Protein AF-C9MYY4-F1 (afdb_monomer)

Foldseek 3Di:
DPPPAPEAEAEAADQAQQRVQVVCCVPPVDDPPQGALVQWDWDDDPPDTETEHEAADQPDDWHKYKYAYPDWHFSYWDDDPNDIDTGTDRIYIYTYHHDPVVVVVVVVVVVVVVVVVVVVVVVVD

pLDDT: mean 85.56, std 12.67, range [33.03, 96.06]

Sequence (125 aa):
MKDDFKDYICFTDMENIGGLNQQMQKNFLFRENEIKDENIEKIQLENLKFGIYFSERKNDKDRILVVKNRKNIRCGSYFINGIKKEFYSDLFFLILYNDEKKRNFIFEQLIDSLLGIVKVKDVVL

Nearest PDB structures (foldseek):
  1xiz-assembly1_A  TM=6.461E-01  e=4.443E-03  Salmonella enterica subsp. enterica serovar Typhimurium
  8sx3-assembly1_C  TM=6.179E-01  e=5.854E-02  synthetic construct
  4m62-assembly1_S  TM=6.281E-01  e=7.069E-02  synthetic construct
  8do8-assembly2_A  TM=1.876E-01  e=1.056E+00  Homo sapiens
  8do8-assembly1_C  TM=1.800E-01  e=3.488E+00  Homo sapiens

Secondary structure (DSSP, 8-state):
-------EEEEE--SSHHHHHHHHHHHH-PPTT-S-TTTEEEEEETTEEEEEEEEE-TTS--EEEEEEEEEEEEEEEEEETTEEEEEEEEEEEEEEESSHHHHHHHHHHHHHHHHHHHHHHHH--

Organism: NCBI:txid634994

Mean predicted aligned error: 6.11 Å

Solvent-accessible surface area (backbone atoms only — not comparable to full-atom values): 7123 Å² total; per-residue (Å²): 131,86,80,74,64,70,67,43,79,43,80,43,84,44,83,35,46,68,50,45,32,56,50,42,28,74,76,67,73,47,60,87,82,62,60,41,49,89,58,34,48,80,45,72,59,91,91,49,48,32,36,35,36,79,42,85,34,80,91,49,75,66,33,42,36,39,36,41,36,76,43,71,18,60,48,41,68,51,72,58,96,86,41,82,40,78,38,62,31,30,34,35,40,39,40,36,24,56,46,72,72,53,44,52,54,55,49,51,52,51,52,52,52,51,51,53,54,52,56,53,55,70,74,75,110

Structure (mmCIF, N/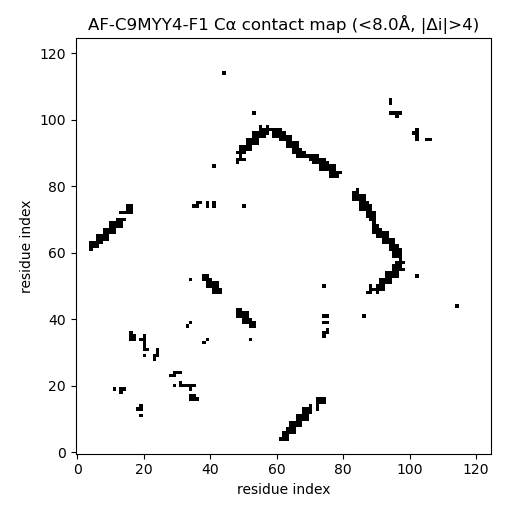CA/C/O backbone):
data_AF-C9MYY4-F1
#
_entry.id   AF-C9MYY4-F1
#
loop_
_atom_site.group_PDB
_atom_site.id
_atom_site.type_symbol
_atom_site.label_atom_id
_atom_site.label_alt_id
_atom_site.label_comp_id
_atom_site.label_asym_id
_atom_site.label_entity_id
_atom_site.label_seq_id
_atom_site.pdbx_PDB_ins_code
_atom_site.Cartn_x
_atom_site.Cartn_y
_atom_site.Cartn_z
_atom_site.occupancy
_atom_site.B_iso_or_equiv
_atom_site.auth_seq_id
_atom_site.auth_comp_id
_atom_site.auth_asym_id
_atom_site.auth_atom_id
_atom_site.pdbx_PDB_model_num
ATOM 1 N N . MET A 1 1 ? -2.381 -11.777 -24.249 1.00 33.03 1 MET A N 1
ATOM 2 C CA . MET A 1 1 ? -1.674 -12.615 -23.260 1.00 33.03 1 MET A CA 1
ATOM 3 C C . MET A 1 1 ? -2.329 -12.358 -21.922 1.00 33.03 1 MET A C 1
ATOM 5 O O . MET A 1 1 ? -2.525 -11.196 -21.598 1.00 33.03 1 MET A O 1
ATOM 9 N N . LYS A 1 2 ? -2.750 -13.404 -21.205 1.00 41.94 2 LYS A N 1
ATOM 10 C CA . LYS A 1 2 ? -3.043 -13.271 -19.778 1.00 41.94 2 LYS A CA 1
ATOM 11 C C . LYS A 1 2 ? -1.682 -13.193 -19.098 1.00 41.94 2 LYS A C 1
ATOM 13 O O . LYS A 1 2 ? -1.016 -14.215 -18.966 1.00 41.94 2 LYS A O 1
ATOM 18 N N . ASP A 1 3 ? -1.221 -11.981 -18.815 1.00 45.97 3 ASP A N 1
ATOM 19 C CA . ASP A 1 3 ? -0.112 -11.799 -17.888 1.00 45.97 3 ASP A CA 1
ATOM 20 C C . ASP A 1 3 ? -0.675 -12.137 -16.508 1.00 45.97 3 ASP A C 1
ATOM 22 O O . ASP A 1 3 ? -1.230 -11.292 -15.815 1.00 45.97 3 ASP A O 1
ATOM 26 N N . ASP A 1 4 ? -0.660 -13.431 -16.184 1.00 44.66 4 ASP A N 1
ATOM 27 C CA . ASP A 1 4 ? -1.100 -13.936 -14.892 1.00 44.66 4 ASP A CA 1
ATOM 28 C C . ASP A 1 4 ? -0.161 -13.346 -13.835 1.00 44.66 4 ASP A C 1
ATOM 30 O O . ASP A 1 4 ? 0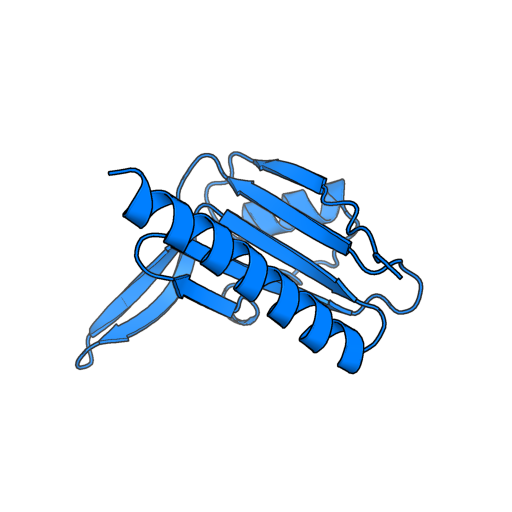.968 -13.820 -13.646 1.00 44.66 4 ASP A O 1
ATOM 34 N N . PHE A 1 5 ? -0.604 -12.284 -13.159 1.00 52.19 5 PHE A N 1
ATOM 35 C CA . PHE A 1 5 ? 0.060 -11.811 -11.956 1.00 52.19 5 PHE A CA 1
ATOM 36 C C . PHE A 1 5 ? 0.130 -12.982 -10.984 1.00 52.19 5 PHE A C 1
ATOM 38 O O . PHE A 1 5 ? -0.881 -13.511 -10.524 1.00 52.19 5 PHE A O 1
ATOM 45 N N . LYS A 1 6 ? 1.349 -13.444 -10.699 1.00 57.59 6 LYS A N 1
ATOM 46 C CA . LYS A 1 6 ? 1.576 -14.374 -9.597 1.00 57.59 6 LYS A CA 1
ATOM 47 C C . LYS A 1 6 ? 1.499 -13.570 -8.311 1.00 57.59 6 LYS A C 1
ATOM 49 O O . LYS A 1 6 ? 2.526 -13.163 -7.769 1.00 57.59 6 LYS A O 1
ATOM 54 N N . ASP A 1 7 ? 0.271 -13.315 -7.882 1.00 64.25 7 ASP A N 1
ATOM 55 C CA . ASP A 1 7 ? -0.025 -12.634 -6.634 1.00 64.25 7 ASP A CA 1
ATOM 56 C C . ASP A 1 7 ? 0.546 -13.448 -5.472 1.00 64.25 7 ASP A C 1
ATOM 58 O O . ASP A 1 7 ? 0.293 -14.649 -5.334 1.00 64.25 7 ASP A O 1
ATOM 62 N N . TYR A 1 8 ? 1.347 -12.796 -4.635 1.00 79.50 8 TYR A N 1
ATOM 63 C CA . TYR A 1 8 ? 1.853 -13.392 -3.404 1.00 79.50 8 TYR A CA 1
ATOM 64 C C . TYR A 1 8 ? 1.195 -12.699 -2.219 1.00 79.50 8 TYR A C 1
ATOM 66 O O . TYR A 1 8 ? 1.324 -11.485 -2.064 1.00 79.50 8 TYR A O 1
ATOM 74 N N . ILE A 1 9 ? 0.500 -13.464 -1.376 1.00 88.31 9 ILE A N 1
ATOM 75 C CA . ILE A 1 9 ? -0.146 -12.941 -0.170 1.00 88.31 9 ILE A CA 1
ATOM 76 C C . ILE A 1 9 ? 0.785 -13.150 1.027 1.00 88.31 9 ILE A C 1
ATOM 78 O O . ILE A 1 9 ? 1.189 -14.272 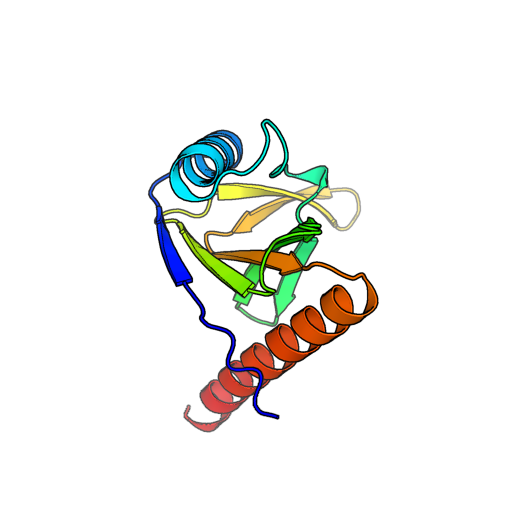1.327 1.00 88.31 9 ILE A O 1
ATOM 82 N N . CYS A 1 10 ? 1.103 -12.069 1.734 1.00 89.50 10 CYS A N 1
ATOM 83 C CA . CYS A 1 10 ? 1.888 -12.062 2.959 1.00 89.50 10 CYS A CA 1
ATOM 84 C C . CYS A 1 10 ? 1.020 -11.601 4.132 1.00 89.50 10 CYS A C 1
ATOM 86 O O . CYS A 1 10 ? 0.451 -10.510 4.101 1.00 89.50 10 CYS A O 1
ATOM 88 N N . PHE A 1 11 ? 0.944 -12.417 5.181 1.00 91.94 11 PHE A N 1
ATOM 89 C CA . PHE A 1 11 ? 0.275 -12.048 6.425 1.00 91.94 11 PHE A CA 1
ATOM 90 C C . PHE A 1 11 ? 1.288 -11.535 7.447 1.00 91.94 11 PHE A C 1
ATOM 92 O O . PHE A 1 11 ? 2.346 -12.139 7.646 1.00 91.94 11 PHE A O 1
ATOM 99 N N . THR A 1 12 ? 0.965 -10.422 8.101 1.00 93.44 12 THR A N 1
ATOM 100 C CA . THR A 1 12 ? 1.870 -9.728 9.028 1.00 93.44 12 THR A CA 1
ATOM 101 C C . THR A 1 12 ? 1.154 -9.343 10.327 1.00 93.44 12 THR A C 1
ATOM 103 O O . THR A 1 12 ? -0.073 -9.283 10.369 1.00 93.44 12 THR A O 1
ATOM 106 N N . ASP A 1 13 ? 1.899 -9.082 11.404 1.00 95.69 13 ASP A N 1
ATOM 107 C CA . ASP A 1 13 ? 1.364 -8.550 12.674 1.00 95.69 13 ASP A CA 1
ATOM 108 C C . ASP A 1 13 ? 2.281 -7.434 13.187 1.00 95.69 13 ASP A C 1
ATOM 110 O O . ASP A 1 13 ? 3.003 -7.573 14.171 1.00 95.69 13 ASP A O 1
ATOM 114 N N . MET A 1 14 ? 2.329 -6.349 12.419 1.00 94.88 14 MET A N 1
ATOM 115 C CA . MET A 1 14 ? 3.165 -5.182 12.677 1.00 94.88 14 MET A CA 1
ATOM 116 C C . MET A 1 14 ? 2.347 -4.081 13.344 1.00 94.88 14 MET A C 1
ATOM 118 O O . MET A 1 14 ? 1.163 -3.902 13.052 1.00 94.88 14 MET A O 1
ATOM 122 N N . GLU A 1 15 ? 2.995 -3.308 14.213 1.00 94.62 15 GLU A N 1
ATOM 123 C CA . GLU A 1 15 ? 2.355 -2.203 14.938 1.00 94.62 15 GLU A CA 1
ATOM 124 C C . GLU A 1 15 ? 2.316 -0.898 14.134 1.00 94.62 15 GLU A C 1
ATOM 126 O O . GLU A 1 15 ? 1.480 -0.032 14.381 1.00 94.62 15 GLU A O 1
ATOM 131 N N . ASN A 1 16 ? 3.231 -0.736 13.176 1.00 94.00 16 ASN A N 1
ATOM 132 C CA . ASN A 1 16 ? 3.383 0.482 12.387 1.00 94.00 16 ASN A CA 1
ATOM 133 C C . ASN A 1 16 ? 4.058 0.200 11.034 1.00 94.00 16 ASN A C 1
ATOM 135 O O . ASN A 1 16 ? 4.539 -0.906 10.773 1.00 94.00 16 ASN A O 1
ATOM 139 N N . ILE A 1 17 ? 4.112 1.226 10.179 1.00 91.69 17 ILE A N 1
ATOM 140 C CA . ILE A 1 17 ? 4.722 1.138 8.845 1.00 91.69 17 ILE A CA 1
ATOM 141 C C . ILE A 1 17 ? 6.223 0.862 8.896 1.00 91.69 17 ILE A C 1
ATOM 143 O O . ILE A 1 17 ? 6.730 0.158 8.030 1.00 91.69 17 ILE A O 1
ATOM 147 N N . GLY A 1 18 ? 6.927 1.326 9.931 1.00 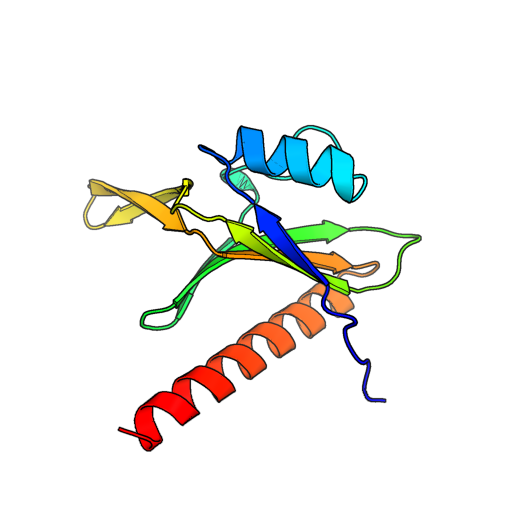92.81 18 GLY A N 1
ATOM 148 C CA . GLY A 1 18 ? 8.336 0.986 10.134 1.00 92.81 18 GLY A CA 1
ATOM 149 C C . GLY A 1 18 ? 8.547 -0.523 10.291 1.00 92.81 18 GLY A C 1
ATOM 150 O O . GLY A 1 18 ? 9.396 -1.098 9.611 1.00 92.81 18 GLY A O 1
ATOM 151 N N . GLY A 1 19 ? 7.729 -1.181 11.118 1.00 92.56 19 GLY A N 1
ATOM 152 C CA . GLY A 1 19 ? 7.743 -2.638 11.279 1.00 92.56 19 GLY A CA 1
ATOM 153 C C . GLY A 1 19 ? 7.378 -3.372 9.987 1.00 92.56 19 GLY A C 1
ATOM 154 O O . GLY A 1 19 ? 8.073 -4.308 9.591 1.00 92.56 19 GLY A O 1
ATOM 155 N N . LEU A 1 20 ? 6.348 -2.894 9.278 1.00 91.69 20 LEU A N 1
ATOM 156 C CA . LEU A 1 20 ? 5.967 -3.432 7.967 1.00 91.69 20 LEU A CA 1
ATOM 157 C C . LEU A 1 20 ? 7.133 -3.353 6.972 1.00 91.69 20 LEU A C 1
ATOM 159 O O . LEU A 1 20 ? 7.481 -4.352 6.351 1.00 91.69 20 LEU A O 1
ATOM 163 N N . ASN A 1 21 ? 7.786 -2.195 6.873 1.00 91.19 21 ASN A N 1
ATOM 164 C CA . ASN A 1 21 ? 8.935 -1.974 6.002 1.00 91.19 21 ASN A CA 1
ATOM 165 C C . ASN A 1 21 ? 10.096 -2.925 6.339 1.00 91.19 21 ASN A C 1
ATOM 167 O O . ASN A 1 21 ? 10.631 -3.574 5.445 1.00 91.19 21 ASN A O 1
ATOM 171 N N . GLN A 1 22 ? 10.439 -3.083 7.622 1.00 90.62 22 GLN A N 1
ATOM 172 C CA . GLN A 1 22 ? 11.469 -4.037 8.057 1.00 90.62 22 GLN A CA 1
ATOM 173 C C . GLN A 1 22 ? 11.124 -5.481 7.675 1.00 90.62 22 GLN A C 1
ATOM 175 O O . GLN A 1 22 ? 12.000 -6.245 7.264 1.00 90.62 22 GLN A O 1
ATOM 180 N N . GLN A 1 23 ? 9.855 -5.874 7.789 1.00 88.88 23 GLN A N 1
ATOM 181 C CA . GLN A 1 23 ? 9.417 -7.204 7.377 1.00 88.88 23 GLN A CA 1
ATOM 182 C C . GLN A 1 23 ? 9.507 -7.385 5.856 1.00 88.88 23 GLN A C 1
ATOM 184 O O . GLN A 1 23 ? 9.972 -8.427 5.392 1.00 88.88 23 GLN A O 1
ATOM 189 N N . MET A 1 24 ? 9.124 -6.370 5.078 1.00 88.50 24 MET A N 1
ATOM 190 C CA . MET A 1 24 ? 9.225 -6.421 3.618 1.00 88.50 24 MET A CA 1
ATOM 191 C C . MET A 1 24 ? 10.680 -6.455 3.140 1.00 88.50 24 MET A C 1
ATOM 193 O O . MET A 1 24 ? 11.000 -7.208 2.224 1.00 88.50 24 MET A O 1
ATOM 197 N N . GLN A 1 25 ? 11.585 -5.728 3.798 1.00 87.19 25 GLN A N 1
ATOM 198 C CA . GLN A 1 25 ? 13.027 -5.807 3.537 1.00 87.19 25 GLN A CA 1
ATOM 199 C C . GLN A 1 25 ? 13.556 -7.232 3.725 1.00 87.19 25 GLN A C 1
ATOM 201 O O . GLN A 1 25 ? 14.230 -7.757 2.840 1.00 87.19 25 GLN A O 1
ATOM 206 N N . LYS A 1 26 ? 13.202 -7.882 4.843 1.00 85.12 26 LYS A N 1
ATOM 207 C CA . LYS A 1 26 ? 13.642 -9.253 5.151 1.00 85.12 26 LYS A CA 1
ATOM 208 C C . LYS A 1 26 ? 13.103 -10.284 4.161 1.00 85.12 26 LYS A C 1
ATOM 210 O O . LYS A 1 26 ? 13.843 -11.173 3.755 1.00 85.12 26 LYS A O 1
ATOM 215 N N . ASN A 1 27 ? 11.831 -10.170 3.789 1.00 82.56 27 ASN A N 1
ATOM 216 C CA . ASN A 1 27 ? 11.147 -11.210 3.018 1.00 82.56 27 ASN A CA 1
ATOM 217 C C . ASN A 1 27 ? 11.241 -11.012 1.500 1.00 82.56 27 ASN A C 1
ATOM 219 O O . ASN A 1 27 ? 11.127 -11.983 0.755 1.00 82.56 27 ASN A O 1
ATOM 223 N N . PHE A 1 28 ? 11.432 -9.775 1.033 1.00 81.25 28 PHE A N 1
ATOM 224 C CA . PHE A 1 28 ? 11.290 -9.424 -0.383 1.00 81.25 28 PHE A CA 1
ATOM 225 C C . PHE A 1 28 ? 12.382 -8.478 -0.907 1.00 81.25 28 PHE A C 1
ATOM 227 O O . PHE A 1 28 ? 12.232 -7.921 -1.991 1.00 81.25 28 PHE A O 1
ATOM 234 N N . LEU A 1 29 ? 13.489 -8.302 -0.171 1.00 78.81 29 LEU A N 1
ATOM 235 C CA . LEU A 1 29 ? 14.659 -7.521 -0.608 1.00 78.81 29 LEU A CA 1
ATOM 236 C C . LEU A 1 29 ? 14.323 -6.062 -0.985 1.00 78.81 29 LEU A C 1
ATOM 238 O O . LEU A 1 29 ? 14.904 -5.479 -1.910 1.00 78.81 29 LEU A O 1
ATOM 242 N N . PHE A 1 30 ? 13.376 -5.455 -0.267 1.00 83.12 30 PHE A N 1
ATOM 243 C CA . PHE A 1 30 ? 13.187 -4.006 -0.316 1.00 83.12 30 PHE A CA 1
ATOM 244 C C . PHE A 1 30 ? 14.410 -3.293 0.271 1.00 83.12 30 PHE A C 1
ATOM 246 O O . PHE A 1 30 ? 15.108 -3.830 1.133 1.00 83.12 30 PHE A O 1
ATOM 253 N N . ARG A 1 31 ? 14.695 -2.087 -0.217 1.00 81.56 31 ARG A N 1
ATOM 254 C CA . ARG A 1 31 ? 15.722 -1.211 0.340 1.00 81.56 31 ARG A CA 1
ATOM 255 C C . ARG A 1 31 ? 15.241 -0.668 1.672 1.00 81.56 31 ARG A C 1
ATOM 257 O O . ARG A 1 31 ? 14.040 -0.559 1.941 1.00 81.56 31 ARG A O 1
ATOM 264 N N . GLU A 1 32 ? 16.206 -0.274 2.489 1.00 80.12 32 GLU A N 1
ATOM 265 C CA . GLU A 1 32 ? 15.892 0.461 3.697 1.00 80.12 32 GLU A CA 1
ATOM 266 C C . GLU A 1 32 ? 15.028 1.675 3.349 1.00 80.12 32 GLU A C 1
ATOM 268 O O . GLU A 1 32 ? 15.285 2.363 2.359 1.00 80.12 32 GLU A O 1
ATOM 273 N N . ASN A 1 33 ? 14.002 1.940 4.162 1.00 77.50 33 ASN A N 1
ATOM 274 C CA . ASN A 1 33 ? 13.202 3.155 4.026 1.00 77.50 33 ASN A CA 1
ATOM 275 C C . ASN A 1 33 ? 12.424 3.306 2.696 1.00 77.50 33 ASN A C 1
ATOM 277 O O . ASN A 1 33 ? 11.930 4.403 2.439 1.00 77.50 33 ASN A O 1
ATOM 281 N N . GLU A 1 34 ? 12.260 2.237 1.897 1.00 84.62 34 GLU A N 1
ATOM 282 C CA . GLU A 1 34 ? 11.406 2.250 0.693 1.00 84.62 34 GLU A CA 1
ATOM 283 C C . GLU A 1 34 ? 9.940 2.520 1.051 1.00 84.62 34 GLU A C 1
ATOM 285 O O . GLU A 1 34 ? 9.331 3.458 0.530 1.00 84.62 34 GLU A O 1
ATOM 290 N N . ILE A 1 35 ? 9.392 1.723 1.975 1.00 86.50 35 ILE A N 1
ATOM 291 C CA . ILE A 1 35 ? 7.988 1.807 2.374 1.00 86.50 35 ILE A CA 1
ATOM 292 C C . ILE A 1 35 ? 7.860 2.799 3.531 1.00 86.50 35 ILE A C 1
ATOM 294 O O . ILE A 1 35 ? 8.245 2.514 4.667 1.00 86.50 35 ILE A O 1
ATOM 298 N N . LYS A 1 36 ? 7.306 3.973 3.227 1.00 88.62 36 LYS A N 1
ATOM 299 C CA . LYS A 1 36 ? 7.052 5.069 4.168 1.00 88.62 36 LYS A CA 1
ATOM 300 C C . LYS A 1 36 ? 5.700 5.705 3.900 1.00 88.62 36 LYS A C 1
ATOM 302 O O . LYS A 1 36 ? 5.250 5.718 2.760 1.00 88.62 36 LYS A O 1
ATOM 307 N N . ASP A 1 37 ? 5.128 6.331 4.927 1.00 86.94 37 ASP A N 1
ATOM 308 C CA . ASP A 1 37 ? 3.862 7.073 4.851 1.00 86.94 37 ASP A CA 1
ATOM 309 C C . ASP A 1 37 ? 3.794 8.029 3.638 1.00 86.94 37 ASP A C 1
ATOM 311 O O . ASP A 1 37 ? 2.742 8.161 3.013 1.00 86.94 37 ASP A O 1
ATOM 315 N N . GLU A 1 38 ? 4.905 8.682 3.283 1.00 87.81 38 GLU A N 1
ATOM 316 C CA . GLU A 1 38 ? 5.009 9.630 2.159 1.00 87.81 38 GLU A CA 1
ATOM 317 C C . GLU A 1 38 ? 4.948 8.974 0.770 1.00 87.81 38 GLU A C 1
ATOM 319 O O . GLU A 1 38 ? 4.422 9.582 -0.157 1.00 87.81 38 GLU A O 1
ATOM 324 N N . ASN A 1 39 ? 5.396 7.722 0.644 1.00 89.00 39 ASN A N 1
ATOM 325 C CA . ASN A 1 39 ? 5.475 6.995 -0.630 1.00 89.00 39 ASN A CA 1
ATOM 326 C C . ASN A 1 39 ? 4.319 6.004 -0.833 1.00 89.00 39 ASN A C 1
ATOM 328 O O . ASN A 1 39 ? 4.286 5.289 -1.831 1.00 89.00 39 ASN A O 1
ATOM 332 N N . ILE A 1 40 ? 3.406 5.908 0.135 1.00 91.81 40 ILE A N 1
ATOM 333 C CA . ILE A 1 40 ? 2.229 5.047 0.041 1.00 91.81 40 ILE A CA 1
ATOM 334 C C . ILE A 1 40 ? 1.079 5.859 -0.544 1.00 91.81 40 ILE A C 1
ATOM 336 O O . ILE A 1 40 ? 0.617 6.825 0.070 1.00 91.81 40 ILE A O 1
ATOM 340 N N . GLU A 1 41 ? 0.566 5.445 -1.693 1.00 93.12 41 GLU A N 1
ATOM 341 C CA . GLU A 1 41 ? -0.713 5.932 -2.194 1.00 93.12 41 GLU A CA 1
ATOM 342 C C . GLU A 1 41 ? -1.849 5.375 -1.338 1.00 93.12 41 GLU A C 1
ATOM 344 O O . GLU A 1 41 ? -1.877 4.195 -1.000 1.00 93.12 41 GLU A O 1
ATOM 349 N N . LYS A 1 42 ? -2.773 6.243 -0.932 1.00 92.69 42 LYS A N 1
ATOM 350 C CA . LYS A 1 42 ? -3.831 5.919 0.031 1.00 92.69 42 LYS A CA 1
ATOM 351 C C . LYS A 1 42 ? -5.145 5.909 -0.721 1.00 92.69 42 LYS A C 1
ATOM 353 O O . LYS A 1 42 ? -5.594 6.961 -1.171 1.00 92.69 42 LYS A O 1
ATOM 358 N N . ILE A 1 43 ? -5.748 4.737 -0.857 1.00 92.75 43 ILE A N 1
ATOM 359 C CA . ILE A 1 43 ? -6.955 4.569 -1.658 1.00 92.75 43 ILE A CA 1
ATOM 360 C C . ILE A 1 43 ? -8.092 4.089 -0.767 1.00 92.75 43 ILE A C 1
ATOM 362 O O . ILE A 1 43 ? -7.936 3.183 0.054 1.00 92.75 43 ILE A O 1
ATOM 366 N N . GLN A 1 44 ? -9.250 4.721 -0.944 1.00 89.94 44 GLN A N 1
ATOM 367 C CA . GLN A 1 44 ? -10.516 4.253 -0.411 1.00 89.94 44 GLN A CA 1
ATOM 368 C C . GLN A 1 44 ? -11.486 4.033 -1.572 1.00 89.94 44 GLN A C 1
ATOM 370 O O . GLN A 1 44 ? -11.843 4.982 -2.267 1.00 89.94 44 GLN A O 1
ATOM 375 N N . LEU A 1 45 ? -11.921 2.788 -1.749 1.00 88.88 45 LEU A N 1
ATOM 376 C CA . LEU A 1 45 ? -12.992 2.397 -2.660 1.00 88.88 45 LEU A CA 1
ATOM 377 C C . LEU A 1 45 ? -14.151 1.902 -1.801 1.00 88.88 45 LEU A C 1
ATOM 379 O O . LEU A 1 45 ? -14.076 0.814 -1.232 1.00 88.88 45 LEU A O 1
ATOM 383 N N . GLU A 1 46 ? -15.182 2.731 -1.648 1.00 84.62 46 GLU A N 1
ATOM 384 C CA . GLU A 1 46 ? -16.309 2.470 -0.745 1.00 84.62 46 GLU A CA 1
ATOM 385 C C . GLU A 1 46 ? -15.835 2.110 0.679 1.00 84.62 46 GLU A C 1
ATOM 387 O O . GLU A 1 46 ? -15.274 2.954 1.389 1.00 84.62 46 GLU A O 1
ATOM 392 N N . ASN A 1 47 ? -16.030 0.851 1.085 1.00 82.88 47 ASN A N 1
ATOM 393 C CA . ASN A 1 47 ? -15.662 0.315 2.393 1.00 82.88 47 ASN A CA 1
ATOM 394 C C . ASN A 1 47 ? -14.247 -0.292 2.430 1.00 82.88 47 ASN A C 1
ATOM 396 O O . ASN A 1 47 ? -13.775 -0.684 3.499 1.00 82.88 47 ASN A O 1
ATOM 400 N N . LEU A 1 48 ? -13.553 -0.375 1.292 1.00 88.75 48 LEU A N 1
ATOM 401 C CA . LEU A 1 48 ? -12.207 -0.928 1.178 1.00 88.75 48 LEU A CA 1
ATOM 402 C C . LEU A 1 48 ? -11.156 0.190 1.256 1.00 88.75 48 LEU A C 1
ATOM 404 O O . LEU A 1 48 ? -11.117 1.074 0.404 1.00 88.75 48 LEU A O 1
ATOM 408 N N . LYS A 1 49 ? -10.278 0.136 2.265 1.00 92.62 49 LYS A N 1
ATOM 409 C CA . LYS A 1 49 ? -9.161 1.078 2.458 1.00 92.62 49 LYS A CA 1
ATOM 410 C C . LYS A 1 49 ? -7.832 0.352 2.374 1.00 92.62 49 LYS A C 1
ATOM 412 O O . LYS A 1 49 ? -7.603 -0.583 3.141 1.00 92.62 49 LYS A O 1
ATOM 417 N N . PHE A 1 50 ? -6.941 0.808 1.506 1.00 94.88 50 PHE A N 1
ATOM 418 C CA . PHE A 1 50 ? -5.641 0.177 1.304 1.00 94.88 50 PHE A CA 1
ATOM 419 C C . PHE A 1 50 ? -4.552 1.182 0.958 1.00 94.88 50 PHE A C 1
ATOM 421 O O . PHE A 1 50 ? -4.814 2.273 0.448 1.00 94.88 50 PHE A O 1
ATOM 428 N N . GLY A 1 51 ? -3.320 0.798 1.280 1.00 94.94 51 GLY A N 1
ATOM 429 C CA . GLY A 1 51 ? -2.122 1.465 0.794 1.00 94.94 51 GLY A CA 1
ATOM 430 C C . GLY A 1 51 ? -1.609 0.805 -0.483 1.00 94.94 51 GLY A C 1
ATOM 431 O O . GLY A 1 51 ? -1.669 -0.416 -0.614 1.00 94.94 51 GLY A O 1
ATOM 432 N N . ILE A 1 52 ? -1.056 1.584 -1.402 1.00 94.88 52 ILE A N 1
ATOM 433 C CA . ILE A 1 52 ? -0.284 1.071 -2.533 1.00 94.88 52 ILE A CA 1
ATOM 434 C C . ILE A 1 52 ? 1.121 1.627 -2.468 1.00 94.88 52 ILE A C 1
ATOM 436 O O . ILE A 1 52 ? 1.325 2.815 -2.241 1.00 94.88 52 ILE A O 1
ATOM 440 N N . TYR A 1 53 ? 2.091 0.749 -2.665 1.00 93.12 53 TYR A N 1
ATOM 441 C CA . TYR A 1 53 ? 3.483 1.120 -2.791 1.00 93.12 53 TYR A CA 1
ATOM 442 C C . TYR A 1 53 ? 4.014 0.676 -4.149 1.00 93.12 53 TYR A C 1
ATOM 444 O O . TYR A 1 53 ? 3.875 -0.486 -4.529 1.00 93.12 53 TYR A O 1
ATOM 452 N N . PHE A 1 54 ? 4.654 1.597 -4.855 1.00 92.56 54 PHE A N 1
ATOM 453 C CA . PHE A 1 54 ? 5.245 1.369 -6.165 1.00 92.56 54 PHE A CA 1
ATOM 454 C C . PHE A 1 54 ? 6.761 1.237 -6.030 1.00 92.56 54 PHE A C 1
ATOM 456 O O . PHE A 1 54 ? 7.415 2.114 -5.470 1.00 92.56 54 PHE A O 1
ATOM 463 N N . SER A 1 55 ? 7.324 0.151 -6.556 1.00 90.19 55 SER A N 1
ATOM 464 C CA . SER A 1 55 ? 8.763 -0.117 -6.509 1.00 90.19 55 SER A CA 1
ATOM 465 C C . SER A 1 55 ? 9.285 -0.492 -7.893 1.00 90.19 55 SER A C 1
ATOM 467 O O . SER A 1 55 ? 8.934 -1.536 -8.447 1.00 90.19 55 SER A O 1
ATOM 469 N N . GLU A 1 56 ? 10.154 0.353 -8.448 1.00 90.06 56 GLU A N 1
ATOM 470 C CA . GLU A 1 56 ? 10.815 0.076 -9.722 1.00 90.06 56 GLU A CA 1
ATOM 471 C C . GLU A 1 56 ? 11.950 -0.951 -9.537 1.00 90.06 56 GLU A C 1
ATOM 473 O O . GLU A 1 56 ? 12.893 -0.754 -8.763 1.00 90.06 56 GLU A O 1
ATOM 478 N N . ARG A 1 57 ? 11.887 -2.059 -10.280 1.00 85.44 57 ARG A N 1
ATOM 479 C CA . ARG A 1 57 ? 12.816 -3.194 -10.236 1.00 85.44 57 ARG A CA 1
ATOM 480 C C . ARG A 1 57 ? 13.260 -3.575 -11.652 1.00 85.44 57 ARG A C 1
ATOM 482 O O . ARG A 1 57 ? 12.730 -4.500 -12.256 1.00 85.44 57 ARG A O 1
ATOM 489 N N . LYS A 1 58 ? 14.291 -2.896 -12.168 1.00 77.19 58 LYS A N 1
ATOM 490 C CA . LYS A 1 58 ? 14.784 -3.044 -13.559 1.00 77.19 58 LYS A CA 1
ATOM 491 C C . LYS A 1 58 ? 15.089 -4.482 -14.013 1.00 77.19 58 LYS A C 1
ATOM 493 O O . LYS A 1 58 ? 14.930 -4.784 -15.187 1.00 77.19 58 LYS A O 1
ATOM 498 N N . ASN A 1 59 ? 15.508 -5.358 -13.096 1.00 77.31 59 ASN A N 1
ATOM 499 C CA . ASN A 1 59 ? 15.899 -6.743 -13.395 1.00 77.31 59 ASN A CA 1
ATOM 500 C C . ASN A 1 59 ? 14.941 -7.788 -12.796 1.00 77.31 59 ASN A C 1
ATOM 502 O O . ASN A 1 59 ? 15.316 -8.952 -12.666 1.00 77.31 59 ASN A O 1
ATOM 506 N N . ASP A 1 60 ? 13.738 -7.384 -12.385 1.00 76.25 60 ASP A N 1
ATOM 507 C CA . ASP A 1 60 ? 12.759 -8.276 -11.765 1.00 76.25 60 ASP A CA 1
ATOM 508 C C . ASP A 1 60 ? 11.489 -8.398 -12.616 1.00 76.25 60 ASP A C 1
ATOM 510 O O . ASP A 1 60 ? 11.190 -7.565 -13.480 1.00 76.25 60 ASP A O 1
ATOM 514 N N . LYS A 1 61 ? 10.739 -9.473 -12.378 1.00 82.50 61 LYS A N 1
ATOM 515 C CA . LYS A 1 61 ? 9.423 -9.666 -12.978 1.00 82.50 61 LYS A CA 1
ATOM 516 C C . LYS A 1 61 ? 8.411 -8.742 -12.323 1.00 82.50 61 LYS A C 1
ATOM 518 O O . LYS A 1 61 ? 8.415 -8.567 -11.103 1.00 82.50 61 LYS A O 1
ATOM 523 N N . ASP A 1 62 ? 7.515 -8.235 -13.159 1.00 87.06 62 ASP A N 1
ATOM 524 C CA . ASP A 1 62 ? 6.352 -7.483 -12.720 1.00 87.06 62 ASP A CA 1
ATOM 525 C C . ASP A 1 62 ? 5.475 -8.383 -11.836 1.00 87.06 62 ASP A C 1
ATOM 527 O O . ASP A 1 62 ? 5.194 -9.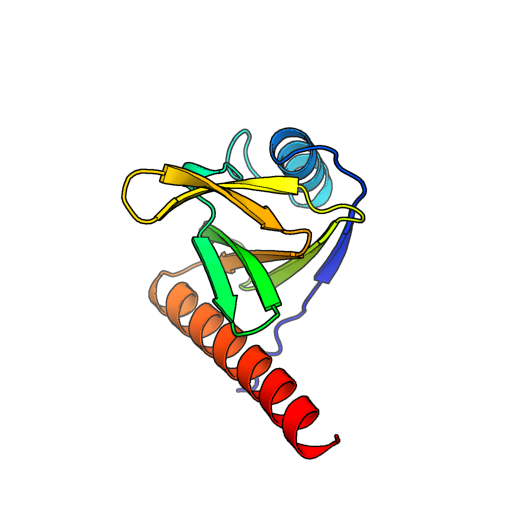533 -12.192 1.00 87.06 62 ASP A O 1
ATOM 531 N N . ARG A 1 63 ? 5.097 -7.898 -10.652 1.00 87.12 63 ARG A N 1
ATOM 532 C CA . ARG A 1 63 ? 4.279 -8.661 -9.698 1.00 87.12 63 ARG A CA 1
ATOM 533 C C . ARG A 1 63 ? 3.608 -7.761 -8.675 1.00 87.12 63 ARG A C 1
ATOM 535 O O . ARG A 1 63 ? 4.136 -6.708 -8.318 1.00 87.12 63 ARG A O 1
ATOM 542 N N . ILE A 1 64 ? 2.488 -8.245 -8.154 1.00 90.69 64 ILE A N 1
ATOM 543 C CA . ILE A 1 64 ? 1.780 -7.638 -7.035 1.00 90.69 64 ILE A CA 1
ATOM 544 C C . ILE A 1 64 ? 2.018 -8.504 -5.795 1.00 90.69 64 ILE A C 1
ATOM 546 O O . ILE A 1 64 ? 1.773 -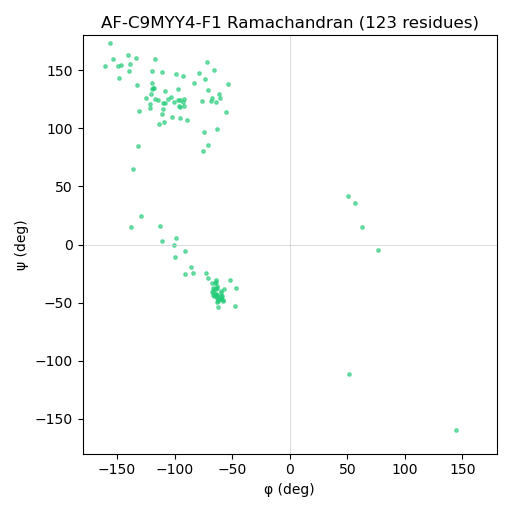9.712 -5.792 1.00 90.69 64 ILE A O 1
ATOM 550 N N . LEU A 1 65 ? 2.515 -7.886 -4.727 1.00 91.31 65 LEU A N 1
ATOM 551 C CA . LEU A 1 65 ? 2.538 -8.492 -3.399 1.00 91.31 65 LEU A CA 1
ATOM 552 C C . LEU A 1 65 ? 1.378 -7.913 -2.598 1.00 91.31 65 LEU A C 1
ATOM 554 O O . LEU A 1 65 ? 1.290 -6.699 -2.414 1.00 91.31 65 LEU A O 1
ATOM 558 N N . VAL A 1 66 ? 0.504 -8.777 -2.103 1.00 93.25 66 VAL A N 1
ATOM 559 C CA . VAL A 1 66 ? -0.597 -8.387 -1.227 1.00 93.25 66 VAL A CA 1
ATOM 560 C C . VAL A 1 66 ? -0.148 -8.602 0.205 1.00 93.25 66 VAL A C 1
ATOM 562 O O . VAL A 1 66 ? 0.157 -9.720 0.609 1.00 93.25 66 VAL A O 1
ATOM 565 N N . VAL A 1 67 ? -0.118 -7.543 0.996 1.00 93.62 67 VAL A N 1
ATOM 566 C CA . VAL A 1 67 ? 0.244 -7.606 2.407 1.00 93.62 67 VAL A CA 1
ATOM 567 C C . VAL A 1 67 ? -0.998 -7.343 3.237 1.00 93.62 67 VAL A C 1
ATOM 569 O O . VAL A 1 67 ? -1.573 -6.256 3.189 1.00 93.62 67 VAL A O 1
ATOM 572 N N . LYS A 1 68 ? -1.407 -8.346 4.011 1.00 95.19 68 LYS A N 1
ATOM 573 C CA . LYS A 1 68 ? -2.512 -8.247 4.960 1.00 95.19 68 LYS A CA 1
ATOM 574 C C . LYS A 1 68 ? -1.955 -8.264 6.375 1.00 95.19 68 LYS A C 1
ATOM 576 O O . LYS A 1 68 ? -1.551 -9.305 6.893 1.00 95.19 68 LYS A O 1
ATOM 581 N N . ASN A 1 69 ? -1.949 -7.101 7.005 1.00 95.56 69 ASN A N 1
ATOM 582 C CA . ASN A 1 69 ? -1.605 -6.971 8.406 1.00 95.56 69 ASN A CA 1
ATOM 583 C C . ASN A 1 69 ? -2.792 -7.377 9.284 1.00 95.56 69 ASN A C 1
ATOM 585 O O . ASN A 1 69 ? -3.953 -7.174 8.935 1.00 95.56 69 ASN A O 1
ATOM 589 N N . ARG A 1 70 ? -2.510 -7.942 10.453 1.00 95.81 70 ARG A N 1
ATOM 590 C CA . ARG 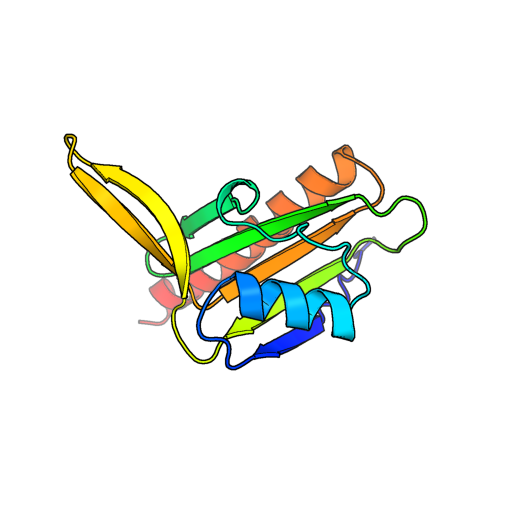A 1 70 ? -3.539 -8.337 11.417 1.00 95.81 70 ARG A CA 1
ATOM 591 C C . ARG A 1 70 ? -4.302 -7.137 11.978 1.00 95.81 70 ARG A C 1
ATOM 593 O O . ARG A 1 70 ? -5.478 -7.254 12.309 1.00 95.81 70 ARG A O 1
ATOM 600 N N . LYS A 1 71 ? -3.621 -6.000 12.129 1.00 95.00 71 LYS A N 1
ATOM 601 C CA . LYS A 1 71 ? -4.167 -4.769 12.706 1.00 95.00 71 LYS A CA 1
ATOM 602 C C . LYS A 1 71 ? -4.112 -3.642 11.684 1.00 95.00 71 LYS A C 1
ATOM 604 O O . LYS A 1 71 ? -3.187 -3.571 10.877 1.00 95.00 71 LYS A O 1
ATOM 609 N N . ASN A 1 72 ? -5.062 -2.719 1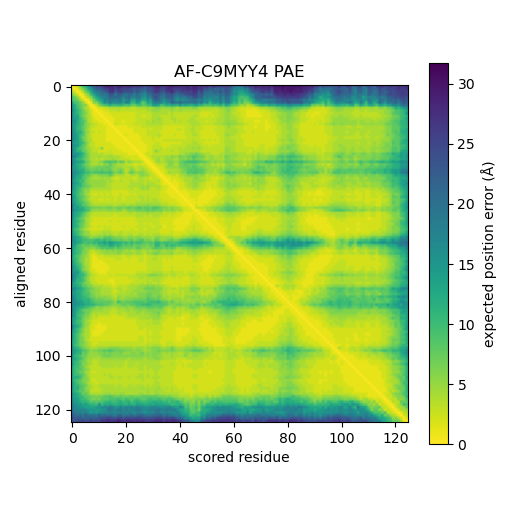1.780 1.00 95.38 72 ASN A N 1
ATOM 610 C CA . ASN A 1 72 ? -4.965 -1.448 11.077 1.00 95.38 72 ASN A CA 1
ATOM 611 C C . ASN A 1 72 ? -3.771 -0.661 11.618 1.00 95.38 72 ASN A C 1
ATOM 613 O O . ASN A 1 72 ? -3.708 -0.375 12.814 1.00 95.38 72 ASN A O 1
ATOM 617 N N . ILE A 1 73 ? -2.843 -0.307 10.735 1.00 95.25 73 ILE A N 1
ATOM 618 C CA . ILE A 1 73 ? -1.697 0.536 11.062 1.00 95.25 73 ILE A CA 1
ATOM 619 C C . ILE A 1 73 ? -1.843 1.884 10.377 1.00 95.25 73 ILE A C 1
ATOM 621 O O . ILE A 1 73 ? -2.429 2.007 9.301 1.00 95.25 73 ILE A O 1
ATOM 625 N N . ARG A 1 74 ? -1.323 2.916 11.033 1.00 94.31 74 ARG A N 1
ATOM 626 C CA . ARG A 1 74 ? -1.301 4.271 10.492 1.00 94.31 74 ARG A CA 1
ATOM 627 C C . ARG A 1 74 ? -0.340 4.310 9.309 1.00 94.31 74 ARG A C 1
ATOM 629 O O . ARG A 1 74 ? 0.829 3.986 9.497 1.00 94.31 74 ARG A O 1
ATOM 636 N N . CYS A 1 75 ? -0.807 4.727 8.138 1.00 90.62 75 CYS A N 1
ATOM 637 C CA . CYS A 1 75 ? 0.020 4.847 6.932 1.00 90.62 75 CYS A CA 1
ATOM 638 C C . CYS A 1 75 ? -0.095 6.212 6.251 1.00 90.62 75 CYS A C 1
ATOM 640 O O . CYS A 1 75 ? 0.160 6.362 5.058 1.00 90.62 75 CYS A O 1
ATOM 642 N N . GLY A 1 76 ? -0.469 7.229 7.027 1.00 88.25 76 GLY A N 1
ATOM 643 C CA . GLY A 1 76 ? -0.411 8.629 6.642 1.00 88.25 76 GLY A CA 1
ATOM 644 C C . GLY A 1 76 ? -1.568 9.429 7.216 1.00 88.25 76 GLY A C 1
ATOM 645 O O . GLY A 1 76 ? -2.204 9.029 8.186 1.00 88.25 76 GLY A O 1
ATOM 646 N N . SER A 1 77 ? -1.843 10.577 6.605 1.00 90.06 77 SER A N 1
ATOM 647 C CA . SER A 1 77 ? -2.899 11.488 7.044 1.00 90.06 77 SER A CA 1
ATOM 648 C C . SER A 1 77 ? -3.429 12.332 5.888 1.00 90.06 77 SER A C 1
ATOM 650 O O . SER A 1 77 ? -2.729 12.516 4.895 1.00 90.06 77 SER A O 1
ATOM 652 N N . TYR A 1 78 ? -4.633 12.870 6.043 1.00 86.62 78 TYR A N 1
ATOM 653 C CA . TYR A 1 78 ? -5.296 13.794 5.122 1.00 86.62 78 TYR A CA 1
ATOM 654 C C . TYR A 1 78 ? -6.035 14.881 5.912 1.00 86.62 78 TYR A C 1
ATOM 656 O O . TYR A 1 78 ? -6.265 14.733 7.111 1.00 86.62 78 TYR A O 1
ATOM 664 N N . PHE A 1 79 ? -6.404 15.986 5.267 1.00 86.31 79 PHE A N 1
ATOM 665 C CA . PHE A 1 79 ? -7.130 17.083 5.914 1.00 86.31 79 PHE A CA 1
ATOM 666 C C . PHE A 1 79 ? -8.582 17.127 5.431 1.00 86.31 79 PHE A C 1
ATOM 668 O O . PHE A 1 79 ? -8.835 17.096 4.231 1.00 86.31 79 PHE A O 1
ATOM 675 N N . ILE A 1 80 ? -9.532 17.235 6.363 1.00 89.50 80 ILE A N 1
ATOM 676 C CA . ILE A 1 80 ? -10.941 17.550 6.079 1.00 89.50 80 ILE A CA 1
ATOM 677 C C . ILE A 1 80 ? -11.291 18.817 6.844 1.00 89.50 80 ILE A C 1
ATOM 679 O O . ILE A 1 80 ? -11.183 18.835 8.069 1.00 89.50 80 ILE A O 1
ATOM 683 N N . ASN A 1 81 ? -11.721 19.863 6.135 1.00 92.75 81 ASN A N 1
ATOM 684 C CA . ASN A 1 81 ? -12.118 21.145 6.728 1.00 92.75 81 ASN A CA 1
ATOM 685 C C . ASN A 1 81 ? -11.057 21.704 7.701 1.00 92.75 81 ASN A C 1
ATOM 687 O O . ASN A 1 81 ? -11.376 22.138 8.803 1.00 92.75 81 ASN A O 1
ATOM 691 N N . GLY A 1 82 ? -9.774 21.612 7.329 1.00 91.25 82 GLY A N 1
ATOM 692 C CA . GLY A 1 82 ? -8.642 22.042 8.164 1.00 91.25 82 GLY A CA 1
ATOM 693 C C . GLY A 1 82 ? -8.264 21.089 9.307 1.00 91.25 82 GLY A C 1
ATOM 694 O O . GLY A 1 82 ? -7.245 21.297 9.959 1.00 91.25 82 GLY A O 1
ATOM 695 N N . ILE A 1 83 ? -9.020 20.012 9.535 1.00 93.94 83 ILE A N 1
ATOM 696 C CA . ILE A 1 83 ? -8.737 19.018 10.575 1.00 93.94 83 ILE A CA 1
ATOM 697 C C . ILE A 1 83 ? -7.908 17.882 9.983 1.00 93.94 83 ILE A C 1
ATOM 699 O O . ILE A 1 83 ? -8.348 17.199 9.055 1.00 93.94 83 ILE A O 1
ATOM 703 N N . LYS A 1 84 ? -6.731 17.637 10.567 1.00 94.25 84 LYS A N 1
ATOM 704 C CA . LYS A 1 84 ? -5.903 16.475 10.240 1.00 94.25 84 LYS A CA 1
ATOM 705 C C . LYS A 1 84 ? -6.598 15.189 10.697 1.00 94.25 84 LYS A C 1
ATOM 707 O O . LYS A 1 84 ? -6.979 15.047 11.859 1.00 94.25 84 LYS A O 1
ATOM 712 N N . LYS A 1 85 ? -6.754 14.249 9.776 1.00 91.94 85 LYS A N 1
ATOM 713 C CA . LYS A 1 85 ? -7.265 12.897 9.993 1.00 91.94 85 LYS A CA 1
ATOM 714 C C . LYS A 1 85 ? -6.170 11.909 9.630 1.00 91.94 85 LYS A C 1
ATOM 716 O O . LYS A 1 85 ? -5.513 12.053 8.605 1.00 91.94 85 LYS A O 1
ATOM 721 N N . GLU A 1 86 ? -5.969 10.912 10.473 1.00 93.44 86 GLU A N 1
ATOM 722 C CA . GLU A 1 86 ? -5.006 9.850 10.206 1.00 93.44 86 GLU A CA 1
ATOM 723 C C . GLU A 1 86 ? -5.652 8.787 9.300 1.00 93.44 86 GLU A C 1
ATOM 725 O O . GLU A 1 86 ? -6.825 8.437 9.455 1.00 93.44 86 GLU A O 1
ATOM 730 N N . PHE A 1 87 ? -4.886 8.292 8.333 1.00 92.94 87 PHE A N 1
ATOM 731 C CA . PHE A 1 87 ? -5.284 7.218 7.435 1.00 92.94 87 PHE A CA 1
ATOM 732 C C . PHE A 1 87 ? -4.727 5.903 7.974 1.00 92.94 87 PHE A C 1
ATOM 734 O O . PHE A 1 87 ? -3.521 5.766 8.199 1.00 92.94 87 PHE A O 1
ATOM 741 N N . TYR A 1 88 ? -5.619 4.941 8.175 1.00 94.69 88 TYR A N 1
ATOM 742 C CA . TYR A 1 88 ? -5.287 3.617 8.675 1.00 94.69 88 TYR A CA 1
ATOM 743 C C . TYR A 1 88 ? -5.690 2.564 7.660 1.00 94.69 88 TYR A C 1
ATOM 745 O O . TYR A 1 88 ? -6.775 2.641 7.078 1.00 94.69 88 TYR A O 1
ATOM 753 N N . SER A 1 89 ? -4.828 1.571 7.491 1.00 95.50 89 SER A N 1
ATOM 754 C CA . SER A 1 89 ? -5.143 0.383 6.717 1.00 95.50 89 SER A CA 1
ATOM 755 C C . SER A 1 89 ? -4.402 -0.828 7.264 1.00 95.50 89 SER A C 1
ATOM 757 O O . SER A 1 89 ? -3.346 -0.720 7.891 1.00 95.50 89 SER A O 1
ATOM 759 N N . ASP A 1 90 ? -4.984 -1.990 7.033 1.00 96.06 90 ASP A N 1
ATOM 760 C CA . ASP A 1 90 ? -4.393 -3.293 7.270 1.00 96.06 90 ASP A CA 1
ATOM 761 C C . ASP A 1 90 ? -4.101 -4.037 5.953 1.00 96.06 90 ASP A C 1
ATOM 763 O O . ASP A 1 90 ? -3.639 -5.173 5.982 1.00 96.06 90 ASP A O 1
ATOM 767 N N . LEU A 1 91 ? -4.355 -3.411 4.802 1.00 95.75 91 LEU A N 1
ATOM 768 C CA . LEU A 1 91 ? -4.195 -3.988 3.475 1.00 95.75 91 LEU A CA 1
ATOM 769 C C . LEU A 1 91 ? -3.273 -3.105 2.636 1.00 95.75 91 LEU A C 1
ATOM 771 O O . LEU A 1 91 ? -3.518 -1.912 2.459 1.00 95.75 91 LEU A O 1
ATOM 775 N N . PHE A 1 92 ? -2.225 -3.706 2.086 1.00 94.88 92 PHE A N 1
ATOM 776 C CA . PHE A 1 92 ? -1.257 -3.013 1.249 1.00 94.88 92 PHE A CA 1
ATOM 777 C C . PHE A 1 92 ? -0.984 -3.811 -0.019 1.00 94.88 92 PHE A C 1
ATOM 779 O O . PHE A 1 92 ? -0.795 -5.024 0.045 1.00 94.88 92 PHE A O 1
ATOM 786 N N . PHE A 1 93 ? -0.920 -3.134 -1.159 1.00 94.31 93 PHE A N 1
ATOM 787 C CA . PHE A 1 93 ? -0.455 -3.721 -2.411 1.00 94.31 93 PHE A CA 1
ATOM 788 C C . PHE A 1 93 ? 0.911 -3.137 -2.748 1.00 94.31 93 PHE A C 1
ATOM 790 O O . PHE A 1 93 ? 1.063 -1.923 -2.865 1.00 94.31 93 PHE A O 1
ATOM 797 N N . LEU A 1 94 ? 1.917 -3.993 -2.887 1.00 92.81 94 LEU A N 1
ATOM 798 C CA . LEU A 1 94 ? 3.247 -3.597 -3.336 1.00 92.81 94 LEU A CA 1
ATOM 799 C C . LEU A 1 94 ? 3.373 -3.992 -4.806 1.00 92.81 94 LEU A C 1
ATOM 801 O O . LEU A 1 94 ? 3.417 -5.180 -5.132 1.00 92.81 94 LEU A O 1
ATOM 805 N N . ILE A 1 95 ? 3.401 -2.999 -5.686 1.00 92.75 95 ILE A N 1
ATOM 806 C CA . ILE A 1 95 ? 3.509 -3.181 -7.130 1.00 92.75 95 ILE A CA 1
ATOM 807 C C . ILE A 1 95 ? 4.983 -3.065 -7.501 1.00 92.75 95 ILE A C 1
ATOM 809 O O . ILE A 1 95 ? 5.571 -1.981 -7.456 1.00 92.75 95 ILE A O 1
ATOM 813 N N . LEU A 1 96 ? 5.578 -4.202 -7.855 1.00 90.38 96 LEU A N 1
ATOM 814 C CA . LEU A 1 96 ? 6.927 -4.271 -8.402 1.00 90.38 96 LEU A CA 1
ATOM 815 C C . LEU A 1 96 ? 6.833 -4.195 -9.925 1.00 90.38 96 LEU A C 1
ATOM 817 O O . LEU A 1 96 ? 6.127 -5.005 -10.527 1.00 90.38 96 LEU A O 1
ATOM 821 N N . TYR A 1 97 ? 7.536 -3.244 -10.538 1.00 90.50 97 TYR A N 1
ATOM 822 C CA . TYR A 1 97 ? 7.480 -3.020 -11.986 1.00 90.50 97 TYR A CA 1
ATOM 823 C C . TYR A 1 97 ? 8.856 -2.701 -12.573 1.00 90.50 97 TYR A C 1
ATOM 825 O O . TYR A 1 97 ? 9.687 -2.092 -11.908 1.00 90.50 97 TYR A O 1
ATOM 833 N N . ASN A 1 98 ? 9.109 -3.073 -13.826 1.00 89.56 98 ASN A N 1
ATOM 834 C CA . ASN A 1 98 ? 10.369 -2.750 -14.521 1.00 89.56 98 ASN A CA 1
ATOM 835 C C . ASN A 1 98 ? 10.289 -1.539 -15.471 1.00 89.56 98 ASN A C 1
ATOM 837 O O . ASN A 1 98 ? 11.331 -1.068 -15.919 1.00 89.56 98 ASN A O 1
ATOM 841 N N . ASP A 1 99 ? 9.086 -1.034 -15.764 1.00 87.94 99 ASP A N 1
ATOM 842 C CA . ASP A 1 99 ? 8.839 0.095 -16.671 1.00 87.94 99 ASP A CA 1
ATOM 843 C C . ASP A 1 99 ? 7.603 0.905 -16.233 1.00 87.94 99 ASP A C 1
ATOM 845 O O . ASP A 1 99 ? 6.608 0.340 -15.770 1.00 87.94 99 ASP A O 1
ATOM 849 N N . GLU A 1 100 ? 7.637 2.232 -16.384 1.00 86.38 100 GLU A N 1
ATOM 850 C CA . GLU A 1 100 ? 6.545 3.107 -15.931 1.00 86.38 100 GLU A CA 1
ATOM 851 C C . GLU A 1 100 ? 5.217 2.882 -16.664 1.00 86.38 100 GLU A C 1
ATOM 853 O O . GLU A 1 100 ? 4.153 3.028 -16.059 1.00 86.38 100 GLU A O 1
ATOM 858 N N . LYS A 1 101 ? 5.230 2.502 -17.949 1.00 88.06 101 LYS A N 1
ATOM 859 C CA . LYS A 1 101 ? 3.979 2.190 -18.660 1.00 88.06 101 LYS A CA 1
ATOM 860 C C . LYS A 1 101 ? 3.331 0.952 -18.060 1.00 88.06 101 LYS A C 1
ATOM 862 O O . LYS A 1 101 ? 2.112 0.911 -17.902 1.00 88.06 101 LYS A O 1
ATOM 867 N N . LYS A 1 102 ? 4.146 -0.033 -17.673 1.00 87.12 102 LYS A N 1
ATOM 868 C CA . LYS A 1 102 ? 3.657 -1.216 -16.965 1.00 87.12 102 LYS A CA 1
ATOM 869 C C . LYS A 1 102 ? 3.135 -0.875 -15.580 1.00 87.12 102 LYS A C 1
ATOM 871 O O . LYS A 1 102 ? 2.087 -1.393 -15.224 1.00 87.12 102 LYS A O 1
ATOM 876 N N . ARG A 1 103 ? 3.789 0.023 -14.830 1.00 91.69 103 ARG A N 1
ATOM 877 C CA . ARG A 1 103 ? 3.282 0.500 -13.526 1.00 91.69 103 ARG A CA 1
ATOM 878 C C . ARG A 1 103 ? 1.808 0.896 -13.618 1.00 91.69 103 ARG A C 1
ATOM 880 O O . ARG A 1 103 ? 0.997 0.398 -12.843 1.00 91.69 103 ARG A O 1
ATOM 887 N N . ASN A 1 104 ? 1.477 1.759 -14.580 1.00 91.25 104 ASN A N 1
ATOM 888 C CA . ASN A 1 104 ? 0.114 2.261 -14.755 1.00 91.25 104 ASN A CA 1
ATOM 889 C C . ASN A 1 104 ? -0.848 1.143 -15.174 1.00 91.25 104 ASN A C 1
ATOM 891 O O . ASN A 1 104 ? -1.914 1.011 -14.587 1.00 91.25 104 ASN A O 1
ATOM 895 N N . PHE A 1 105 ? -0.446 0.293 -16.123 1.00 91.75 105 PHE A N 1
ATOM 896 C CA . PHE A 1 105 ? -1.265 -0.836 -16.569 1.00 91.75 105 PHE A CA 1
ATOM 897 C C . PHE A 1 105 ? -1.599 -1.816 -15.431 1.00 91.75 105 PHE A C 1
ATOM 899 O O . PHE A 1 105 ? -2.751 -2.208 -15.267 1.00 91.75 105 PHE A O 1
ATOM 906 N N . ILE A 1 106 ? -0.606 -2.182 -14.612 1.00 91.31 106 ILE A N 1
ATOM 907 C CA . ILE A 1 106 ? -0.783 -3.081 -13.460 1.00 91.31 106 ILE A CA 1
ATOM 908 C C . ILE A 1 106 ? -1.713 -2.444 -12.426 1.00 91.31 106 ILE A C 1
ATOM 910 O O . ILE A 1 106 ? -2.588 -3.108 -11.872 1.00 91.31 106 ILE A O 1
ATOM 914 N N . PHE A 1 107 ? -1.525 -1.150 -12.172 1.00 92.25 107 PHE A N 1
ATOM 915 C CA . PHE A 1 107 ? -2.353 -0.401 -11.241 1.00 92.25 107 PHE A CA 1
ATOM 916 C C . PHE A 1 107 ? -3.818 -0.339 -11.692 1.00 92.25 107 PHE A C 1
ATOM 918 O O . PHE A 1 107 ? -4.701 -0.678 -10.909 1.00 92.25 107 PHE A O 1
ATOM 925 N N . GLU A 1 108 ? -4.084 0.016 -12.949 1.00 92.06 108 GLU A N 1
ATOM 926 C CA . GLU A 1 108 ? -5.445 0.058 -13.500 1.00 92.06 108 GLU A CA 1
ATOM 927 C C . GLU A 1 108 ? -6.122 -1.315 -13.425 1.00 92.06 108 GLU A C 1
ATOM 929 O O . GLU A 1 108 ? -7.245 -1.419 -12.933 1.00 92.06 108 GLU A O 1
ATOM 934 N N . GLN A 1 109 ? -5.414 -2.390 -13.790 1.00 91.44 109 GLN A N 1
ATOM 935 C CA . GLN A 1 109 ? -5.953 -3.750 -13.687 1.00 91.44 109 GLN A CA 1
ATOM 936 C C . GLN A 1 109 ? -6.266 -4.173 -12.247 1.00 91.44 109 GLN A C 1
ATOM 938 O O . GLN A 1 109 ? -7.268 -4.859 -12.014 1.00 91.44 109 GLN A O 1
ATOM 943 N N . LEU A 1 110 ? -5.442 -3.767 -11.274 1.00 91.62 110 LEU A N 1
ATOM 944 C CA . LEU A 1 110 ? -5.720 -3.992 -9.855 1.00 91.62 110 LEU A CA 1
ATOM 945 C C . LEU A 1 110 ? -7.010 -3.276 -9.436 1.00 91.62 110 LEU A C 1
ATOM 947 O O . LEU A 1 110 ? -7.873 -3.891 -8.809 1.00 91.62 110 LEU A O 1
ATOM 951 N N . ILE A 1 111 ? -7.164 -1.999 -9.795 1.00 92.25 111 ILE A N 1
ATOM 952 C CA . ILE A 1 111 ? -8.357 -1.217 -9.451 1.00 92.25 111 ILE A CA 1
ATOM 953 C C . ILE A 1 111 ? -9.610 -1.806 -10.108 1.00 92.25 111 ILE A C 1
ATOM 955 O O . ILE A 1 111 ? -10.603 -2.023 -9.412 1.00 92.25 111 ILE A O 1
ATOM 959 N N . ASP A 1 112 ? -9.561 -2.143 -11.3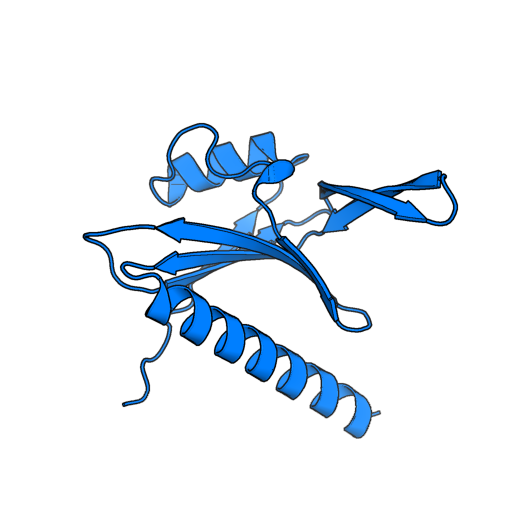96 1.00 90.44 112 ASP A N 1
ATOM 960 C CA . ASP A 1 112 ? -10.680 -2.764 -12.114 1.00 90.44 112 ASP A CA 1
ATOM 961 C C . ASP A 1 112 ? -11.091 -4.102 -11.489 1.00 90.44 112 ASP A C 1
ATOM 963 O O . ASP A 1 112 ? -12.282 -4.370 -11.302 1.00 90.44 112 ASP A O 1
ATOM 967 N N . SER A 1 113 ? -10.113 -4.923 -11.097 1.00 89.06 113 SER A N 1
ATOM 968 C CA . SER A 1 113 ? -10.363 -6.200 -10.422 1.00 89.06 113 SER A CA 1
ATOM 969 C C . SER A 1 113 ? -11.042 -5.997 -9.066 1.00 89.06 113 SER A C 1
ATOM 971 O O . SER A 1 113 ? -12.021 -6.678 -8.752 1.00 89.06 113 SER A O 1
ATOM 973 N N . LEU A 1 114 ? -10.573 -5.030 -8.271 1.00 88.50 114 LEU A N 1
ATOM 974 C CA . LEU A 1 114 ? -11.176 -4.693 -6.980 1.00 88.50 114 LEU A CA 1
ATOM 975 C C . LEU A 1 114 ? -12.606 -4.164 -7.148 1.00 88.50 114 LEU A C 1
ATOM 977 O O . LEU A 1 114 ? -13.503 -4.613 -6.435 1.00 88.50 114 LEU A O 1
ATOM 981 N N . LEU A 1 115 ? -12.845 -3.271 -8.110 1.00 85.94 115 LEU A N 1
ATOM 982 C CA . LEU A 1 115 ? -14.181 -2.747 -8.407 1.00 85.94 115 LEU A CA 1
ATOM 983 C C . LEU A 1 115 ? -15.131 -3.840 -8.906 1.00 85.94 115 LEU A C 1
ATOM 985 O O . LEU A 1 115 ? -16.302 -3.841 -8.532 1.00 85.94 115 LEU A O 1
ATOM 989 N N . GLY A 1 116 ? -14.646 -4.786 -9.712 1.00 83.50 116 GLY A N 1
ATOM 990 C CA . GLY A 1 116 ? -15.422 -5.954 -10.128 1.00 83.50 116 GLY A CA 1
ATOM 991 C C . GLY A 1 116 ? -15.890 -6.791 -8.936 1.00 83.50 116 GLY A C 1
ATOM 992 O O . GLY A 1 116 ? -17.060 -7.159 -8.861 1.00 83.50 116 GLY A O 1
ATOM 993 N N . ILE A 1 117 ? -15.006 -7.032 -7.964 1.00 80.25 117 ILE A N 1
ATOM 994 C CA . ILE A 1 117 ? -15.329 -7.782 -6.739 1.00 80.25 117 ILE A CA 1
ATOM 995 C C . ILE A 1 117 ? -16.322 -7.017 -5.856 1.00 80.25 117 ILE A C 1
ATOM 997 O O . ILE A 1 117 ? -17.255 -7.620 -5.325 1.00 80.25 117 ILE A O 1
ATOM 1001 N N . VAL A 1 118 ? -16.122 -5.709 -5.681 1.00 73.88 118 VAL A N 1
ATOM 1002 C CA . VAL A 1 118 ? -17.004 -4.861 -4.864 1.00 73.88 118 VAL A CA 1
ATOM 1003 C C . VAL A 1 118 ? -18.415 -4.828 -5.456 1.00 73.88 118 VAL A C 1
ATOM 1005 O O . VAL A 1 118 ? -19.361 -5.178 -4.756 1.00 73.88 118 VAL A O 1
ATOM 1008 N N . LYS A 1 119 ? -18.549 -4.582 -6.766 1.00 68.25 119 LYS A N 1
ATOM 1009 C CA . LYS A 1 119 ? -19.848 -4.593 -7.465 1.00 68.25 119 LYS A CA 1
ATOM 1010 C C . LYS A 1 119 ? -20.601 -5.916 -7.324 1.00 68.25 119 LYS A C 1
ATOM 1012 O O . LYS A 1 119 ? -21.819 -5.911 -7.193 1.00 68.25 119 LYS A O 1
ATOM 1017 N N . VAL A 1 120 ? -19.904 -7.057 -7.354 1.00 63.19 120 VAL A N 1
ATOM 1018 C CA . VAL A 1 120 ? -20.549 -8.370 -7.161 1.00 63.19 120 VAL A CA 1
ATOM 1019 C C . VAL A 1 120 ? -21.160 -8.490 -5.763 1.00 63.19 120 VAL A C 1
ATOM 1021 O O . VAL A 1 120 ? -22.222 -9.089 -5.625 1.00 63.19 120 VAL A O 1
ATOM 1024 N N . LYS A 1 121 ? -20.538 -7.915 -4.727 1.00 61.12 121 LYS A N 1
ATOM 1025 C CA . LYS A 1 121 ? -21.084 -7.973 -3.361 1.00 61.12 121 LYS A CA 1
ATOM 1026 C C . LYS A 1 121 ? -22.376 -7.176 -3.204 1.00 61.12 121 LYS A C 1
ATOM 1028 O O . LYS A 1 121 ? -23.243 -7.632 -2.469 1.00 61.12 121 LYS A O 1
ATOM 1033 N N . ASP A 1 122 ? -22.527 -6.066 -3.920 1.00 58.88 122 ASP A N 1
ATOM 1034 C CA . ASP A 1 122 ? -23.747 -5.250 -3.872 1.00 58.88 122 ASP A CA 1
ATOM 1035 C C . ASP A 1 122 ? -24.941 -5.901 -4.581 1.00 58.88 122 ASP A C 1
ATOM 1037 O O . ASP A 1 122 ? -26.085 -5.603 -4.261 1.00 58.88 122 ASP A O 1
ATOM 1041 N N . VAL A 1 123 ? -24.692 -6.798 -5.541 1.00 60.00 123 VAL A N 1
ATOM 1042 C CA . VAL A 1 123 ? -25.747 -7.515 -6.284 1.00 60.00 123 VAL A CA 1
ATOM 1043 C C . VAL A 1 123 ? -26.211 -8.784 -5.554 1.00 60.00 123 VAL A C 1
ATOM 1045 O O . VAL A 1 123 ? -27.281 -9.311 -5.850 1.00 60.00 123 VAL A O 1
ATOM 1048 N N . VAL A 1 124 ? -25.409 -9.302 -4.619 1.00 55.00 124 VAL A N 1
ATOM 1049 C CA . VAL A 1 124 ? -25.663 -10.567 -3.898 1.00 55.00 124 VAL A CA 1
ATOM 1050 C C . VAL A 1 124 ? -26.283 -10.337 -2.502 1.00 55.00 124 VAL A C 1
ATOM 1052 O O . VAL A 1 124 ? -26.483 -11.292 -1.751 1.00 55.00 124 VAL A O 1
ATOM 1055 N N . LEU A 1 125 ? -26.626 -9.093 -2.157 1.00 45.69 125 LEU A N 1
ATOM 1056 C CA . LEU A 1 125 ? -27.334 -8.702 -0.927 1.00 45.69 125 LEU A CA 1
ATOM 1057 C C . LEU A 1 125 ? -28.801 -8.361 -1.210 1.00 45.69 125 LEU A C 1
ATOM 1059 O O . LEU A 1 125 ? -29.631 -8.662 -0.322 1.00 45.69 125 LEU A O 1
#

Radius of gyration: 15.12 Å; Cα contacts (8 Å, |Δi|>4): 211; chains: 1; bounding box: 43×36×38 Å